Protein AF-A0A7G6RL53-F1 (afdb_monomer_lite)

Foldseek 3Di:
DPPPFDWAWEDEPPNVDIDIDGLVLLVQLQVLVCLQPNDDCCLSVPPPPRHYYPLSSVLSVQLSVDPSVCSNVSSVVSVVVDDPD

Radius of gyration: 12.93 Å; chains: 1; bounding box: 35×40×23 Å

Organism: Rhizobium leguminosarum bv. viciae (NCBI:txid387)

Sequence (85 aa):
MSDTAELHPVQTANRSKPGKISSAVTLKAYEVYRHVYGEQKAIVTGGCRGGFSTGELIAFLYAHTFPKSEWSARADEAFRGAKDL

Secondary structure (DSSP, 8-state):
------EEEEE-SSTTS-EEEEHHHHHHHHHHHHHHH---THHHHSSSSSSEEHHHHHHHHHHHTS-GGGHHHHHHHHHHH----

pLDDT: mean 89.77, std 11.1, range [40.94, 98.5]

Structure (mmCIF, N/CA/C/O backbone):
data_AF-A0A7G6RL53-F1
#
_entry.id   AF-A0A7G6RL53-F1
#
loop_
_atom_site.group_PDB
_atom_site.id
_atom_site.type_symbol
_atom_site.label_atom_id
_atom_site.label_alt_id
_atom_site.label_comp_id
_atom_site.label_asym_id
_atom_site.label_entity_id
_atom_site.label_seq_id
_atom_site.pdbx_PDB_ins_code
_atom_site.Cartn_x
_atom_site.Cartn_y
_atom_site.Cartn_z
_atom_site.occupancy
_atom_site.B_iso_or_equiv
_atom_site.auth_seq_id
_atom_site.auth_comp_id
_atom_site.auth_asym_id
_atom_site.auth_atom_id
_atom_site.pdbx_PDB_model_num
ATOM 1 N N . MET A 1 1 ? -5.627 23.988 -7.946 1.00 40.94 1 MET A N 1
ATOM 2 C CA . MET A 1 1 ? -4.999 24.057 -6.611 1.00 40.94 1 MET A CA 1
ATOM 3 C C . MET A 1 1 ? -3.893 23.023 -6.600 1.00 40.94 1 MET A C 1
ATOM 5 O O . MET A 1 1 ? -4.191 21.857 -6.811 1.00 40.94 1 MET A O 1
ATOM 9 N N . SER A 1 2 ? -2.631 23.449 -6.521 1.00 48.44 2 SER A N 1
ATOM 10 C CA . SER A 1 2 ? -1.495 22.523 -6.477 1.00 48.44 2 SER A CA 1
ATOM 11 C C . SER A 1 2 ? -1.413 21.950 -5.067 1.00 48.44 2 SER A C 1
ATOM 13 O O . SER A 1 2 ? -0.713 22.494 -4.219 1.00 48.44 2 SER A O 1
ATOM 15 N N . ASP A 1 3 ? -2.197 20.904 -4.811 1.00 56.44 3 ASP A N 1
ATOM 16 C CA . ASP A 1 3 ? -2.041 20.067 -3.627 1.00 56.44 3 ASP A CA 1
ATOM 17 C C . ASP A 1 3 ? -0.652 19.439 -3.717 1.00 56.44 3 ASP A C 1
ATOM 19 O O . ASP A 1 3 ? -0.384 18.606 -4.587 1.00 56.44 3 ASP A O 1
ATOM 23 N N . THR A 1 4 ? 0.271 19.882 -2.869 1.00 62.12 4 THR A N 1
ATOM 24 C CA . THR A 1 4 ? 1.561 19.206 -2.728 1.00 62.12 4 THR A CA 1
ATOM 25 C C . THR A 1 4 ? 1.268 17.891 -2.021 1.00 62.12 4 THR A C 1
ATOM 27 O O . THR A 1 4 ? 1.271 17.826 -0.795 1.00 62.12 4 THR A O 1
ATOM 30 N N . ALA A 1 5 ? 0.896 16.871 -2.794 1.00 77.94 5 ALA A N 1
ATOM 31 C CA . ALA A 1 5 ? 0.545 15.570 -2.258 1.00 77.94 5 ALA A CA 1
ATOM 32 C C . ALA A 1 5 ? 1.707 15.060 -1.396 1.00 77.94 5 ALA A C 1
ATOM 34 O O . ALA A 1 5 ? 2.838 14.951 -1.877 1.00 77.94 5 ALA A O 1
ATOM 35 N N . GLU A 1 6 ? 1.429 14.774 -0.123 1.00 90.19 6 GLU A N 1
ATOM 36 C CA . GLU A 1 6 ? 2.388 14.150 0.786 1.00 90.19 6 GLU A CA 1
ATOM 37 C C . GLU A 1 6 ? 2.970 12.896 0.125 1.00 90.19 6 GLU A C 1
ATOM 39 O O . GLU A 1 6 ? 2.257 12.144 -0.543 1.00 90.19 6 GLU A O 1
ATOM 44 N N . LEU A 1 7 ? 4.279 12.690 0.266 1.00 91.44 7 LEU A N 1
ATOM 45 C CA . LEU A 1 7 ? 4.988 11.595 -0.383 1.00 91.44 7 LEU A CA 1
ATOM 46 C C . LEU A 1 7 ? 5.458 10.573 0.650 1.00 91.44 7 LEU A C 1
ATOM 48 O O . LEU A 1 7 ? 6.220 10.907 1.555 1.00 91.44 7 LEU A O 1
ATOM 52 N N . HIS A 1 8 ? 5.070 9.314 0.462 1.00 91.19 8 HIS A N 1
ATOM 53 C CA . HIS A 1 8 ? 5.524 8.183 1.266 1.00 91.19 8 HIS A CA 1
ATOM 54 C C . HIS A 1 8 ? 6.661 7.420 0.569 1.00 91.19 8 HIS A C 1
ATOM 56 O O . HIS A 1 8 ? 6.715 7.387 -0.668 1.00 91.19 8 HIS A O 1
ATOM 62 N N . PRO A 1 9 ? 7.583 6.809 1.338 1.00 89.38 9 PRO A N 1
ATOM 63 C CA . PRO A 1 9 ? 8.654 5.996 0.777 1.00 89.38 9 PRO A CA 1
ATOM 64 C C . PRO A 1 9 ? 8.102 4.699 0.173 1.00 89.38 9 PRO A C 1
ATOM 66 O O . PRO A 1 9 ? 7.138 4.127 0.684 1.00 89.38 9 PRO A O 1
ATOM 69 N N . VAL A 1 10 ? 8.737 4.231 -0.902 1.00 90.88 10 VAL A N 1
ATOM 70 C CA . VAL A 1 10 ? 8.466 2.925 -1.518 1.00 90.88 10 VAL A CA 1
ATOM 71 C C . VAL A 1 10 ? 9.770 2.216 -1.867 1.00 90.88 10 VAL A C 1
ATOM 73 O O . VAL A 1 10 ? 10.758 2.845 -2.266 1.00 90.88 10 VAL A O 1
ATOM 76 N N . GLN A 1 11 ? 9.774 0.891 -1.754 1.00 91.00 11 GLN A N 1
ATOM 77 C CA . GLN A 1 11 ? 10.911 0.069 -2.140 1.00 91.00 11 GLN A CA 1
ATOM 78 C C . GLN A 1 11 ? 10.857 -0.206 -3.648 1.00 91.00 11 GLN A C 1
ATOM 80 O O . GLN A 1 11 ? 9.865 -0.716 -4.179 1.00 91.00 11 GLN A O 1
ATOM 85 N N . THR A 1 12 ? 11.944 0.117 -4.342 1.00 88.31 12 THR A N 1
ATOM 86 C CA . THR A 1 12 ? 12.139 -0.232 -5.754 1.00 88.31 12 THR A CA 1
ATOM 87 C C . THR A 1 12 ? 13.071 -1.441 -5.856 1.00 88.31 12 THR A C 1
ATOM 89 O O . THR A 1 12 ? 13.771 -1.772 -4.894 1.00 88.31 12 THR A O 1
ATOM 92 N N . ALA A 1 13 ? 13.123 -2.084 -7.026 1.00 85.81 13 ALA A N 1
ATOM 93 C CA . ALA A 1 13 ? 14.056 -3.185 -7.282 1.00 85.81 13 ALA A CA 1
ATOM 94 C C . ALA A 1 13 ? 15.526 -2.785 -7.025 1.00 85.81 13 ALA A C 1
ATOM 96 O O . ALA A 1 13 ? 16.342 -3.596 -6.586 1.00 85.81 13 ALA A O 1
ATOM 97 N N . ASN A 1 14 ? 15.866 -1.507 -7.230 1.00 86.88 14 ASN A N 1
ATOM 98 C CA . ASN A 1 14 ? 17.171 -0.968 -6.875 1.00 86.88 14 ASN A CA 1
ATOM 99 C C . ASN A 1 14 ? 17.159 -0.422 -5.439 1.00 86.88 14 ASN A C 1
ATOM 101 O O . ASN A 1 14 ? 16.798 0.729 -5.196 1.00 86.88 14 ASN A O 1
ATOM 105 N N . ARG A 1 15 ? 17.642 -1.228 -4.487 1.00 79.94 15 ARG A N 1
ATOM 106 C CA . ARG A 1 15 ? 17.698 -0.870 -3.055 1.00 79.94 15 ARG A CA 1
ATOM 107 C C . ARG A 1 15 ? 18.476 0.417 -2.756 1.00 79.94 15 ARG A C 1
ATOM 109 O O . ARG A 1 15 ? 18.194 1.070 -1.758 1.00 79.94 15 ARG A O 1
ATOM 116 N N . SER A 1 16 ? 19.420 0.803 -3.614 1.00 85.56 16 SER A N 1
ATOM 117 C CA . SER A 1 16 ? 20.189 2.047 -3.470 1.00 85.56 16 SER A CA 1
ATOM 118 C C . SER A 1 16 ? 19.426 3.288 -3.950 1.00 85.56 16 SER A C 1
ATOM 120 O O . SER A 1 16 ? 19.909 4.405 -3.778 1.00 85.56 16 SER A O 1
ATOM 122 N N . LYS A 1 17 ? 18.252 3.115 -4.570 1.00 85.56 17 LYS A N 1
ATOM 123 C CA . LYS A 1 17 ? 17.405 4.186 -5.111 1.00 85.56 17 LYS A CA 1
ATOM 124 C C . LYS A 1 17 ? 15.961 4.026 -4.608 1.00 85.56 17 LYS A C 1
ATOM 126 O O . LYS A 1 17 ? 15.087 3.611 -5.377 1.00 85.56 17 LYS A O 1
ATOM 131 N N . PRO A 1 18 ? 15.693 4.328 -3.323 1.00 84.31 18 PRO A N 1
ATOM 132 C CA . PRO A 1 18 ? 14.335 4.294 -2.792 1.00 84.31 18 PRO A CA 1
ATOM 133 C C . PRO A 1 18 ? 13.446 5.291 -3.541 1.00 84.31 18 PRO A C 1
ATOM 135 O O . PRO A 1 18 ? 13.863 6.407 -3.859 1.00 84.31 18 PRO A O 1
ATOM 138 N N . GLY A 1 19 ? 12.221 4.868 -3.836 1.00 89.06 19 GLY A N 1
ATOM 139 C CA . GLY A 1 19 ? 11.235 5.687 -4.523 1.00 89.06 19 GLY A CA 1
ATOM 140 C C . GLY A 1 19 ? 10.375 6.470 -3.539 1.00 89.06 19 GLY A C 1
ATOM 141 O O . GLY A 1 19 ? 10.394 6.239 -2.327 1.00 89.06 19 GLY A O 1
ATOM 142 N N . LYS A 1 20 ? 9.576 7.384 -4.084 1.00 90.88 20 LYS A N 1
ATOM 143 C CA . LYS A 1 20 ? 8.507 8.061 -3.354 1.00 90.88 20 LYS A CA 1
ATOM 144 C C . LYS A 1 20 ? 7.258 8.114 -4.221 1.00 90.88 20 LYS A C 1
ATOM 146 O O . LYS A 1 20 ? 7.362 8.321 -5.428 1.00 90.88 20 LYS A O 1
ATOM 151 N N . ILE A 1 21 ? 6.093 7.950 -3.608 1.00 92.31 21 ILE A N 1
ATOM 152 C CA . ILE A 1 21 ? 4.793 8.086 -4.273 1.00 92.31 21 ILE A CA 1
ATOM 153 C C . ILE A 1 21 ? 3.823 8.833 -3.359 1.00 92.31 21 ILE A C 1
ATOM 155 O O . ILE A 1 21 ? 4.058 8.926 -2.156 1.00 92.31 21 ILE A O 1
ATOM 159 N N . SER A 1 22 ? 2.738 9.368 -3.918 1.00 94.06 22 SER A N 1
ATOM 160 C CA . SER A 1 22 ? 1.681 10.014 -3.136 1.00 94.06 22 SER A CA 1
ATOM 161 C C . SER A 1 22 ? 1.186 9.113 -1.998 1.00 94.06 22 SER A C 1
ATOM 163 O O . SER A 1 22 ? 0.889 7.932 -2.207 1.00 94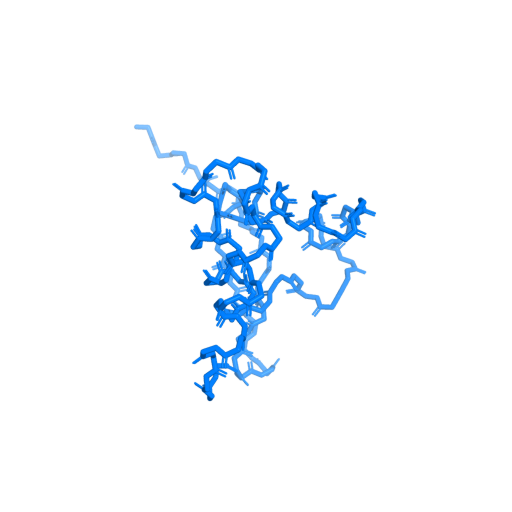.06 22 SER A O 1
ATOM 165 N N . SER A 1 23 ? 1.049 9.687 -0.805 1.00 93.38 23 SER A N 1
ATOM 166 C CA . SER A 1 23 ? 0.518 9.027 0.385 1.00 93.38 23 SER A CA 1
ATOM 167 C C . SER A 1 23 ? -0.853 8.416 0.110 1.00 93.38 23 SER A C 1
ATOM 169 O O . SER A 1 23 ? -1.089 7.276 0.503 1.00 93.38 23 SER A O 1
ATOM 171 N N . ALA A 1 24 ? -1.698 9.081 -0.686 1.00 94.75 24 ALA A N 1
ATOM 172 C CA . ALA A 1 24 ? -3.001 8.578 -1.117 1.00 94.75 24 ALA A CA 1
ATOM 173 C C . ALA A 1 24 ? -2.926 7.193 -1.786 1.00 94.75 24 ALA A C 1
ATOM 175 O O . ALA A 1 24 ? -3.813 6.364 -1.590 1.00 94.75 24 ALA A O 1
ATOM 176 N N . VAL A 1 25 ? -1.858 6.909 -2.541 1.00 95.12 25 VAL A N 1
ATOM 177 C CA . VAL A 1 25 ? -1.644 5.592 -3.160 1.00 95.12 25 VAL A CA 1
ATOM 178 C C . VAL A 1 25 ? -1.301 4.554 -2.095 1.00 95.12 25 VAL A C 1
ATOM 180 O O . VAL A 1 25 ? -1.925 3.497 -2.024 1.00 95.12 25 VAL A O 1
ATOM 183 N N . THR A 1 26 ? -0.340 4.864 -1.225 1.00 95.19 26 THR A N 1
ATOM 184 C CA . THR A 1 26 ? 0.083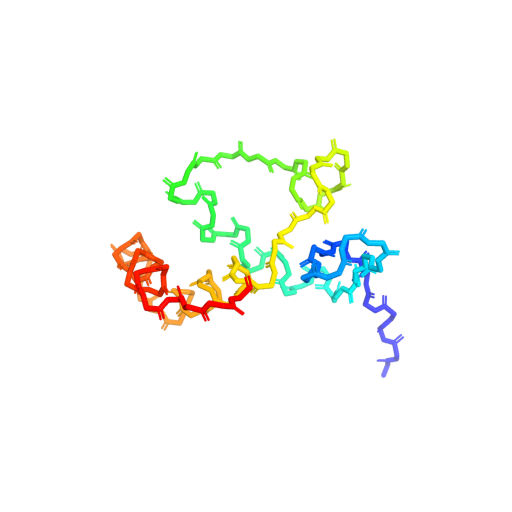 3.926 -0.175 1.00 95.19 26 THR A CA 1
ATOM 185 C C . THR A 1 26 ? -0.995 3.683 0.882 1.00 95.19 26 THR A C 1
ATOM 187 O O . THR A 1 26 ? -1.062 2.589 1.428 1.00 95.19 26 THR A O 1
ATOM 190 N N . LEU A 1 27 ? -1.866 4.661 1.152 1.00 96.19 27 LEU A N 1
ATOM 191 C CA . LEU A 1 27 ? -2.970 4.520 2.097 1.00 96.19 27 LEU A CA 1
ATOM 192 C C . LEU A 1 27 ? -4.038 3.558 1.563 1.00 96.19 27 LEU A C 1
ATOM 194 O O . LEU A 1 27 ? -4.508 2.719 2.325 1.00 96.19 27 LEU A O 1
ATOM 198 N N . LYS A 1 28 ? -4.335 3.578 0.255 1.00 97.38 28 LYS A N 1
ATOM 199 C CA . LYS A 1 28 ? -5.194 2.559 -0.379 1.00 97.38 28 LYS A CA 1
ATOM 200 C C . LYS A 1 28 ? -4.591 1.159 -0.280 1.00 97.38 28 LYS A C 1
ATOM 202 O O . LYS A 1 28 ? -5.274 0.217 0.108 1.00 97.38 28 LYS A O 1
ATOM 207 N N . ALA A 1 29 ? -3.296 1.023 -0.570 1.00 97.56 29 ALA A N 1
ATOM 208 C CA . ALA A 1 29 ? -2.601 -0.250 -0.388 1.00 97.56 29 ALA A CA 1
ATOM 209 C C . ALA A 1 29 ? -2.624 -0.704 1.086 1.00 97.56 29 ALA A C 1
ATOM 211 O O . ALA A 1 29 ? -2.823 -1.883 1.378 1.00 97.56 29 ALA A O 1
ATOM 212 N N . TYR A 1 30 ? -2.498 0.236 2.027 1.00 96.94 30 TYR A N 1
ATOM 213 C CA . TYR A 1 30 ? -2.550 -0.035 3.460 1.00 96.94 30 TYR A CA 1
ATOM 214 C C . TYR A 1 30 ? -3.923 -0.500 3.947 1.00 96.94 30 TYR A C 1
ATOM 216 O O . TYR A 1 30 ? -3.983 -1.329 4.850 1.00 96.94 30 TYR A O 1
ATOM 224 N N . GLU A 1 31 ? -5.023 -0.028 3.355 1.00 98.00 31 GLU A N 1
ATOM 225 C CA . GLU A 1 31 ? -6.371 -0.533 3.652 1.00 98.00 31 GLU A CA 1
ATOM 226 C C . GLU A 1 31 ? -6.512 -2.026 3.350 1.00 98.00 31 GLU A C 1
ATOM 228 O O . GLU A 1 31 ? -7.098 -2.765 4.147 1.00 98.00 31 GLU A O 1
ATOM 233 N N . VAL A 1 32 ? -5.944 -2.475 2.231 1.00 98.25 32 VAL A N 1
ATOM 234 C CA . VAL A 1 32 ? -5.907 -3.896 1.878 1.00 98.25 32 VAL A CA 1
ATOM 235 C C . VAL A 1 32 ? -4.963 -4.641 2.809 1.00 98.25 32 VAL A C 1
ATOM 237 O O . VAL A 1 32 ? -5.369 -5.616 3.437 1.00 98.25 32 VAL A O 1
ATOM 240 N N . TYR A 1 33 ? -3.738 -4.139 2.979 1.00 97.56 33 TYR A N 1
ATOM 241 C CA . TYR A 1 33 ? -2.741 -4.736 3.865 1.00 97.56 33 TYR A CA 1
ATOM 242 C C . TYR A 1 33 ? -3.296 -4.986 5.270 1.00 97.56 33 TYR A C 1
ATOM 244 O O . TYR A 1 33 ? -3.219 -6.102 5.773 1.00 97.56 33 TYR A O 1
ATOM 252 N N . ARG A 1 34 ? -3.916 -3.975 5.895 1.00 97.31 34 ARG A N 1
ATOM 253 C CA . ARG A 1 34 ? -4.443 -4.096 7.262 1.00 97.31 34 ARG A CA 1
ATOM 254 C C . ARG A 1 34 ? -5.607 -5.071 7.375 1.00 97.31 34 ARG A C 1
ATOM 256 O O . ARG A 1 34 ? -5.851 -5.593 8.457 1.00 97.31 34 ARG A O 1
ATOM 263 N N . HIS A 1 35 ? -6.349 -5.275 6.289 1.00 97.44 35 HIS A N 1
ATOM 264 C CA . HIS A 1 35 ? -7.428 -6.251 6.249 1.00 97.44 35 HIS A CA 1
ATOM 265 C C . HIS A 1 35 ? -6.882 -7.681 6.175 1.00 97.44 35 HIS A C 1
ATOM 267 O O . HIS A 1 35 ? -7.432 -8.558 6.830 1.00 97.44 35 HIS A O 1
ATOM 273 N N . VAL A 1 36 ? -5.800 -7.894 5.418 1.00 96.50 36 VAL A N 1
ATOM 274 C CA . VAL A 1 36 ? -5.196 -9.218 5.204 1.00 96.50 36 VAL A CA 1
ATOM 275 C C . VAL A 1 36 ? -4.260 -9.617 6.351 1.00 96.50 36 VAL A C 1
ATOM 277 O O . VAL A 1 36 ? -4.327 -10.743 6.833 1.00 96.50 36 VAL A O 1
ATOM 280 N N . TYR A 1 37 ? -3.406 -8.702 6.816 1.00 95.25 37 TYR A N 1
ATOM 281 C CA . TYR A 1 37 ? -2.307 -9.003 7.745 1.00 95.25 37 TYR A CA 1
ATOM 282 C C . TYR A 1 37 ? -2.430 -8.322 9.116 1.00 95.25 37 TYR A C 1
ATOM 284 O O . TYR A 1 37 ? -1.616 -8.575 10.003 1.00 95.25 37 TYR A O 1
ATOM 292 N N . GLY A 1 38 ? -3.437 -7.468 9.316 1.00 94.69 38 GLY A N 1
ATOM 293 C CA . GLY A 1 38 ? -3.589 -6.671 10.534 1.00 94.69 38 GLY A CA 1
ATOM 294 C C . GLY A 1 38 ? -2.821 -5.344 10.506 1.00 94.69 38 GLY A C 1
ATOM 295 O O . GLY A 1 38 ? -2.160 -4.979 9.534 1.00 94.69 38 GLY A O 1
ATOM 296 N N . GLU A 1 39 ? -2.957 -4.554 11.570 1.00 93.50 39 GLU A N 1
ATOM 297 C CA . GLU A 1 39 ? -2.440 -3.183 11.587 1.00 93.50 39 GLU A CA 1
ATOM 298 C C . GLU A 1 39 ? -0.914 -3.108 11.728 1.00 93.50 39 GLU A C 1
ATOM 300 O O . GLU A 1 39 ? -0.329 -3.661 12.656 1.00 93.50 39 GLU A O 1
ATOM 305 N N . GLN A 1 40 ? -0.274 -2.318 10.859 1.00 90.75 40 GLN A N 1
ATOM 306 C CA . GLN A 1 40 ? 1.150 -1.992 10.954 1.00 90.75 40 GLN A CA 1
ATOM 307 C C . GLN A 1 40 ? 1.434 -0.590 10.398 1.00 90.75 40 GLN A C 1
ATOM 309 O O . GLN A 1 40 ? 1.911 -0.419 9.277 1.00 90.75 40 GLN A O 1
ATOM 314 N N . LYS A 1 41 ? 1.160 0.445 11.199 1.00 88.12 41 LYS A N 1
ATOM 315 C CA . LYS A 1 41 ? 1.216 1.857 10.759 1.00 88.12 41 LYS A CA 1
ATOM 316 C C . LYS A 1 41 ? 2.584 2.287 10.208 1.00 88.12 41 LYS A C 1
ATOM 318 O O . LYS A 1 41 ? 2.634 3.069 9.262 1.00 88.12 41 LYS A O 1
ATOM 323 N N . ALA A 1 42 ? 3.672 1.711 10.727 1.00 88.19 42 ALA A N 1
ATOM 324 C CA . ALA A 1 42 ? 5.044 2.008 10.305 1.00 88.19 42 ALA A CA 1
ATOM 325 C C . ALA A 1 42 ? 5.311 1.762 8.803 1.00 88.19 42 ALA A C 1
ATOM 327 O O . ALA A 1 42 ? 6.279 2.292 8.256 1.00 88.19 42 ALA A O 1
ATOM 328 N N . ILE A 1 43 ? 4.470 0.975 8.116 1.00 86.88 43 ILE A N 1
ATOM 329 C CA . ILE A 1 43 ? 4.605 0.746 6.671 1.00 86.88 43 ILE A CA 1
ATOM 330 C C . ILE A 1 43 ? 4.270 1.995 5.840 1.00 86.88 43 ILE A C 1
ATOM 332 O O . ILE A 1 43 ? 4.829 2.163 4.762 1.00 86.88 43 ILE A O 1
ATOM 336 N N . VAL A 1 44 ? 3.415 2.892 6.346 1.00 85.25 44 VAL A N 1
ATOM 337 C CA . VAL A 1 44 ? 3.035 4.144 5.666 1.00 85.25 44 VAL A CA 1
ATOM 338 C C . VAL A 1 44 ? 3.580 5.388 6.361 1.00 85.25 44 VAL A C 1
ATOM 340 O O . VAL A 1 44 ? 3.923 6.344 5.683 1.00 85.25 44 VAL A O 1
ATOM 343 N N . THR A 1 45 ? 3.746 5.376 7.686 1.00 82.06 45 THR A N 1
ATOM 344 C CA . THR A 1 45 ? 4.297 6.528 8.428 1.00 82.06 45 THR A CA 1
ATOM 345 C C . THR A 1 45 ? 5.826 6.612 8.379 1.00 82.06 45 THR A C 1
ATOM 347 O O . THR A 1 45 ? 6.409 7.556 8.904 1.00 82.06 45 THR A O 1
ATOM 350 N N . GLY A 1 46 ? 6.494 5.612 7.797 1.00 72.75 46 GLY A N 1
ATOM 351 C CA . GLY A 1 46 ? 7.947 5.457 7.867 1.00 72.75 46 GLY A CA 1
ATOM 352 C C . GLY A 1 46 ? 8.415 4.746 9.145 1.00 72.75 46 GLY A C 1
ATOM 353 O O . GLY A 1 46 ? 7.620 4.377 10.008 1.00 72.75 46 GLY A O 1
ATOM 354 N N . GLY A 1 47 ? 9.727 4.495 9.242 1.00 71.50 47 GLY A N 1
ATOM 355 C CA . GLY A 1 47 ? 10.335 3.743 10.355 1.00 71.50 47 GLY A CA 1
ATOM 356 C C . GLY A 1 47 ? 10.273 2.214 10.218 1.00 71.50 47 GLY A C 1
ATOM 357 O O . GLY A 1 47 ? 10.745 1.500 11.096 1.00 71.50 47 GLY A O 1
ATOM 358 N N . CYS A 1 48 ? 9.716 1.701 9.117 1.00 74.00 48 CYS A N 1
ATOM 359 C CA . CYS A 1 48 ? 9.774 0.288 8.730 1.00 74.00 48 CYS A CA 1
ATOM 360 C C . CYS A 1 48 ? 10.857 0.056 7.649 1.00 74.00 48 CYS A C 1
ATOM 362 O O . CYS A 1 48 ? 11.766 0.865 7.477 1.00 74.00 48 CYS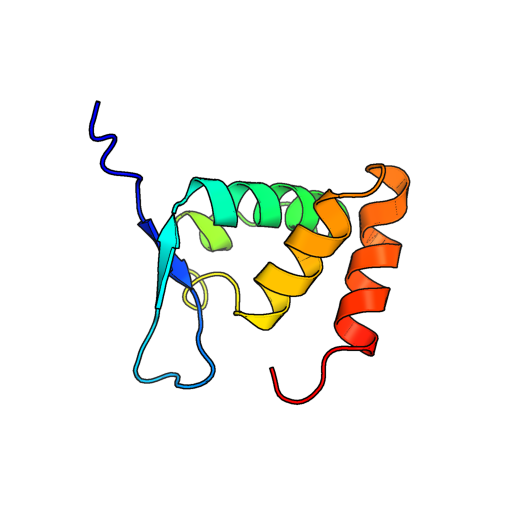 A O 1
ATOM 364 N N . ARG A 1 49 ? 10.732 -1.017 6.857 1.00 77.81 49 ARG A N 1
ATOM 365 C CA . ARG A 1 49 ? 11.613 -1.427 5.743 1.00 77.81 49 ARG A CA 1
ATOM 366 C C . ARG A 1 49 ? 11.724 -0.437 4.564 1.00 77.81 49 ARG A C 1
ATOM 368 O O . ARG A 1 49 ? 12.259 -0.800 3.526 1.00 77.81 49 ARG A O 1
ATOM 375 N N . GLY A 1 50 ? 11.235 0.797 4.683 1.00 82.00 50 GLY A N 1
ATOM 376 C CA . GLY A 1 50 ? 11.196 1.770 3.580 1.00 82.00 50 GLY A CA 1
ATOM 377 C C . GLY A 1 50 ? 9.894 1.762 2.770 1.00 82.00 50 GLY A C 1
ATOM 378 O O . GLY A 1 50 ? 9.903 2.165 1.612 1.00 82.00 50 GLY A O 1
ATOM 379 N N . GLY A 1 51 ? 8.791 1.319 3.380 1.00 90.62 51 GLY A N 1
ATOM 380 C CA . GLY A 1 51 ? 7.455 1.316 2.780 1.00 90.62 51 GLY A CA 1
ATOM 381 C C . GLY A 1 51 ? 7.093 0.017 2.067 1.00 90.62 51 GLY A C 1
ATOM 382 O O . GLY A 1 51 ? 7.717 -1.019 2.300 1.00 90.62 51 GLY A O 1
ATOM 383 N N . PHE A 1 52 ? 6.063 0.083 1.224 1.00 94.00 52 PHE A N 1
ATOM 384 C CA . PHE A 1 52 ? 5.674 -1.016 0.339 1.00 94.00 52 PHE A CA 1
ATOM 385 C C . PHE A 1 52 ? 6.685 -1.194 -0.792 1.00 94.00 52 PHE A C 1
ATOM 387 O O . PHE A 1 52 ? 7.219 -0.209 -1.311 1.00 94.00 52 PHE A O 1
ATOM 394 N N . SER A 1 53 ? 6.903 -2.434 -1.217 1.00 93.00 53 SER A N 1
ATOM 395 C CA . SER A 1 53 ? 7.569 -2.705 -2.488 1.00 93.00 53 SER A CA 1
ATOM 396 C C . SER A 1 53 ? 6.678 -2.360 -3.681 1.00 93.00 53 SER A C 1
ATOM 398 O O . SER A 1 53 ? 5.460 -2.216 -3.562 1.00 93.00 53 SER A O 1
ATOM 400 N N . THR A 1 54 ? 7.289 -2.244 -4.861 1.00 91.75 54 THR A N 1
ATOM 401 C CA . THR A 1 54 ? 6.542 -2.025 -6.110 1.00 91.75 54 THR A CA 1
ATOM 402 C C . THR A 1 54 ? 5.558 -3.176 -6.357 1.00 91.75 54 THR A C 1
ATOM 404 O O . THR A 1 54 ? 4.394 -2.927 -6.664 1.00 91.75 54 THR A O 1
ATOM 407 N N . GLY A 1 55 ? 5.984 -4.424 -6.130 1.00 94.12 55 GLY A N 1
ATOM 408 C CA . GLY A 1 55 ? 5.116 -5.600 -6.233 1.00 94.12 55 GLY A CA 1
ATOM 409 C C . GLY A 1 55 ? 3.959 -5.597 -5.231 1.00 94.12 55 GLY A C 1
ATOM 410 O O . GLY A 1 55 ? 2.832 -5.918 -5.595 1.00 94.12 55 GLY A O 1
ATOM 411 N N . GLU A 1 56 ? 4.199 -5.164 -3.992 1.00 95.31 56 GLU A N 1
ATOM 412 C CA . GLU A 1 56 ? 3.143 -5.035 -2.982 1.00 95.31 56 GLU A CA 1
ATOM 413 C C . GLU A 1 56 ? 2.125 -3.957 -3.343 1.00 95.31 56 GLU A C 1
ATOM 415 O O . GLU A 1 56 ? 0.925 -4.181 -3.209 1.00 95.31 56 GLU A O 1
ATOM 420 N N . LEU A 1 57 ? 2.579 -2.805 -3.846 1.00 95.81 57 LEU A N 1
ATOM 421 C CA . LEU A 1 57 ? 1.666 -1.775 -4.334 1.00 95.81 57 LEU A CA 1
ATOM 422 C C . LEU A 1 57 ? 0.801 -2.299 -5.478 1.00 95.81 57 LEU A C 1
ATOM 424 O O . LEU A 1 57 ? -0.407 -2.094 -5.450 1.00 95.81 57 LEU A O 1
ATOM 428 N N . ILE A 1 58 ? 1.388 -3.003 -6.449 1.00 95.62 58 ILE A N 1
ATOM 429 C CA . ILE A 1 58 ? 0.631 -3.605 -7.554 1.00 95.62 58 ILE A CA 1
ATOM 430 C C . ILE A 1 58 ? -0.418 -4.582 -7.008 1.00 95.62 58 ILE A C 1
ATOM 432 O O . ILE A 1 58 ? -1.595 -4.448 -7.337 1.00 95.62 58 ILE A O 1
ATOM 436 N N . ALA A 1 59 ? -0.022 -5.516 -6.140 1.00 97.62 59 ALA A N 1
ATOM 437 C CA . ALA A 1 59 ? -0.915 -6.540 -5.603 1.00 97.62 59 ALA A 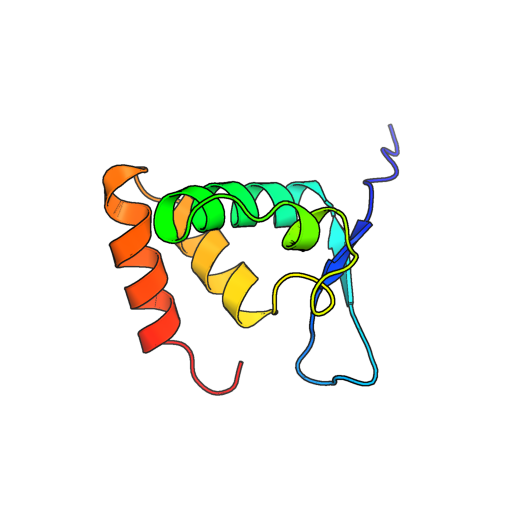CA 1
ATOM 438 C C . ALA A 1 59 ? -2.065 -5.953 -4.773 1.00 97.62 59 ALA A C 1
ATOM 440 O O . ALA A 1 59 ? -3.227 -6.316 -4.967 1.00 97.62 59 ALA A O 1
ATOM 441 N N . PHE A 1 60 ? -1.771 -5.013 -3.873 1.00 98.25 60 PHE A N 1
ATOM 442 C CA . PHE A 1 60 ? -2.791 -4.426 -3.009 1.00 98.25 60 PHE A CA 1
ATOM 443 C C . PHE A 1 60 ? -3.702 -3.453 -3.752 1.00 98.25 60 PHE A C 1
ATOM 445 O O . PHE A 1 60 ? -4.903 -3.447 -3.501 1.00 98.25 60 PHE A O 1
ATOM 452 N N . LEU A 1 61 ? -3.185 -2.668 -4.699 1.00 98.19 61 LEU A N 1
ATOM 453 C CA . LEU A 1 61 ? -4.033 -1.799 -5.519 1.00 98.19 61 LEU A CA 1
ATOM 454 C C . LEU A 1 61 ? -4.903 -2.607 -6.484 1.00 98.19 61 LEU A C 1
ATOM 456 O O . LEU A 1 61 ? -6.057 -2.242 -6.685 1.00 98.19 61 LEU A O 1
ATOM 460 N N . TYR A 1 62 ? -4.393 -3.718 -7.024 1.00 97.88 62 TYR A N 1
ATOM 461 C CA . TYR A 1 62 ? -5.200 -4.681 -7.772 1.00 97.88 62 TYR A CA 1
ATOM 462 C C . TYR A 1 62 ? -6.349 -5.214 -6.910 1.00 97.88 62 TYR A C 1
ATOM 464 O O . TYR A 1 62 ? -7.514 -5.081 -7.287 1.00 97.88 62 TYR A O 1
ATOM 472 N N . ALA A 1 63 ? -6.042 -5.732 -5.717 1.00 98.50 63 ALA A N 1
ATOM 473 C CA . ALA A 1 63 ? -7.042 -6.266 -4.798 1.00 98.50 63 ALA A CA 1
ATOM 474 C C . ALA A 1 63 ? -8.091 -5.220 -4.375 1.00 98.50 63 ALA A C 1
ATOM 476 O O . ALA A 1 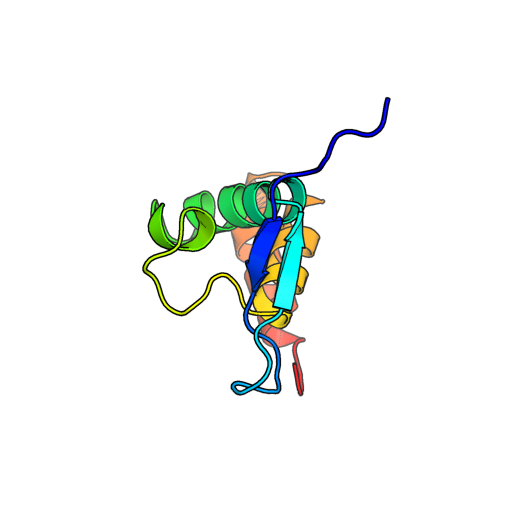63 ? -9.270 -5.555 -4.279 1.00 98.50 63 ALA A O 1
ATOM 477 N N . HIS A 1 64 ? -7.694 -3.953 -4.194 1.00 98.44 64 HIS A N 1
ATOM 478 C CA . HIS A 1 64 ? -8.590 -2.848 -3.813 1.00 98.44 64 HIS A CA 1
ATOM 479 C C . HIS A 1 64 ? -9.734 -2.610 -4.811 1.00 98.44 64 HIS A C 1
ATOM 481 O O . HIS A 1 64 ? -10.772 -2.082 -4.425 1.00 98.44 64 HIS A O 1
ATOM 487 N N . THR A 1 65 ? -9.588 -3.035 -6.073 1.00 98.12 65 THR A N 1
ATOM 488 C CA . THR A 1 65 ? -10.643 -2.896 -7.098 1.00 98.12 65 THR A CA 1
ATOM 489 C C . THR A 1 65 ? -11.810 -3.881 -6.937 1.00 98.12 65 THR A C 1
ATOM 491 O O . THR A 1 65 ? -12.841 -3.717 -7.588 1.00 98.12 65 THR A O 1
ATOM 494 N N . PHE A 1 66 ? -11.675 -4.875 -6.054 1.00 98.44 66 PHE A N 1
ATOM 495 C CA . PHE A 1 66 ? -12.676 -5.911 -5.786 1.00 98.44 66 PHE A CA 1
ATOM 496 C C . PHE A 1 66 ? -13.436 -5.657 -4.472 1.00 98.44 66 PHE A C 1
ATOM 498 O O . PHE A 1 66 ? -12.994 -4.852 -3.643 1.00 98.44 66 PHE A O 1
ATOM 505 N N . PRO A 1 67 ? -14.567 -6.352 -4.224 1.00 98.44 67 PRO A N 1
ATOM 506 C CA . PRO A 1 67 ? -15.238 -6.318 -2.929 1.00 98.44 67 PRO A CA 1
ATOM 507 C C . PRO A 1 67 ? -14.289 -6.686 -1.786 1.00 98.44 67 PRO A C 1
ATOM 509 O O . PRO A 1 67 ? -13.463 -7.588 -1.916 1.00 98.44 67 PRO A O 1
ATOM 512 N N . LYS A 1 68 ? -14.447 -6.030 -0.630 1.00 98.19 68 LYS A N 1
ATOM 513 C CA . LYS A 1 68 ? -13.553 -6.208 0.527 1.00 98.19 68 LYS A CA 1
ATOM 514 C C . LYS A 1 68 ? -13.398 -7.667 0.970 1.00 98.19 68 LYS A C 1
ATOM 516 O O . LYS A 1 68 ? -12.314 -8.061 1.378 1.00 98.19 68 LYS A O 1
ATOM 521 N N . SER A 1 69 ? -14.450 -8.476 0.839 1.00 98.25 69 SER A N 1
ATOM 522 C CA . SER A 1 69 ? -14.431 -9.915 1.137 1.00 98.25 69 SER A CA 1
ATOM 523 C C . SER A 1 69 ? -13.491 -10.732 0.242 1.00 98.25 69 SER A C 1
ATOM 525 O O . SER A 1 69 ? -13.107 -11.832 0.622 1.00 98.25 69 SER A O 1
ATOM 527 N N . GLU A 1 70 ? -13.123 -10.223 -0.936 1.00 98.50 70 GLU A N 1
ATOM 528 C CA . GLU A 1 70 ? -12.232 -10.894 -1.891 1.00 98.50 70 GLU A CA 1
ATOM 529 C C . GLU A 1 70 ? -10.772 -10.442 -1.778 1.00 98.50 70 GLU A C 1
ATOM 531 O O . GLU A 1 70 ? -9.892 -11.070 -2.365 1.00 98.50 70 GLU A O 1
ATOM 536 N N . TRP A 1 71 ? -10.484 -9.374 -1.031 1.00 98.50 71 TRP A N 1
ATOM 537 C CA . TRP A 1 71 ? -9.167 -8.730 -1.019 1.00 98.50 71 TRP A CA 1
ATOM 538 C C . TRP A 1 71 ? -8.011 -9.686 -0.718 1.00 98.50 71 TRP A C 1
ATOM 540 O O . TRP A 1 71 ? -6.989 -9.617 -1.396 1.00 98.50 71 TRP A O 1
ATOM 550 N N . SER A 1 72 ? -8.177 -10.608 0.235 1.00 98.25 72 SER A N 1
ATOM 551 C CA . SER A 1 72 ? -7.151 -11.618 0.533 1.00 98.25 72 SER A CA 1
ATOM 552 C C . SER A 1 72 ? -6.873 -12.509 -0.679 1.00 98.25 72 SER A C 1
ATOM 554 O O . SER A 1 72 ? -5.729 -12.645 -1.100 1.00 98.25 72 SER A O 1
ATOM 556 N N . ALA A 1 73 ? -7.925 -13.061 -1.291 1.00 98.25 73 ALA A N 1
ATOM 557 C CA . ALA A 1 73 ? -7.790 -13.969 -2.426 1.00 98.25 73 ALA A CA 1
ATOM 558 C C . ALA A 1 73 ? -7.169 -13.279 -3.653 1.00 98.25 73 ALA A C 1
ATOM 560 O O . ALA A 1 73 ? -6.361 -13.888 -4.354 1.00 98.25 73 ALA A O 1
ATOM 561 N N . ARG A 1 74 ? -7.514 -12.007 -3.892 1.00 98.31 74 ARG A N 1
ATOM 562 C CA . ARG A 1 74 ? -6.996 -11.201 -5.011 1.00 98.31 74 ARG A CA 1
ATOM 563 C C . ARG A 1 74 ? -5.557 -10.751 -4.799 1.00 98.31 74 ARG A C 1
ATOM 565 O O . ARG A 1 74 ? -4.783 -10.742 -5.752 1.00 98.31 74 ARG A O 1
ATOM 572 N N . ALA A 1 75 ? -5.179 -10.421 -3.565 1.00 98.00 75 ALA A N 1
ATOM 573 C CA . ALA A 1 75 ? -3.785 -10.152 -3.233 1.00 98.00 75 ALA A CA 1
ATOM 574 C C . ALA A 1 75 ? -2.933 -11.410 -3.467 1.00 98.00 75 ALA A C 1
ATOM 576 O O . ALA A 1 75 ? -1.919 -11.338 -4.159 1.00 98.00 75 ALA A O 1
ATOM 577 N N . ASP A 1 76 ? -3.388 -12.574 -2.992 1.00 97.62 76 ASP A N 1
ATOM 578 C CA . ASP A 1 76 ? -2.690 -13.844 -3.208 1.00 97.62 76 ASP A CA 1
ATOM 579 C C . ASP A 1 76 ? -2.599 -14.215 -4.697 1.00 97.62 76 ASP A C 1
ATOM 581 O O . ASP A 1 76 ? -1.582 -14.734 -5.154 1.00 97.62 76 ASP A O 1
ATOM 585 N N . GLU A 1 77 ? -3.655 -13.956 -5.473 1.00 96.88 77 GLU A N 1
ATOM 586 C CA . GLU A 1 77 ? -3.666 -14.118 -6.930 1.00 96.88 77 GLU A CA 1
ATOM 587 C C . GLU A 1 77 ? -2.574 -13.271 -7.595 1.00 96.88 77 GLU A C 1
ATOM 589 O O . GLU A 1 77 ? -1.759 -13.810 -8.348 1.00 96.88 77 GLU A O 1
ATOM 594 N N . ALA A 1 78 ? -2.508 -11.979 -7.263 1.00 96.56 78 ALA A N 1
ATOM 595 C CA . ALA A 1 78 ? -1.493 -11.077 -7.791 1.00 96.56 78 ALA A CA 1
ATOM 596 C C . ALA A 1 78 ? -0.076 -11.500 -7.383 1.00 96.56 78 ALA A C 1
ATOM 598 O O . ALA A 1 78 ? 0.817 -11.529 -8.229 1.00 96.56 78 ALA A O 1
ATOM 599 N N . PHE A 1 79 ? 0.136 -11.895 -6.123 1.00 95.62 79 PHE A N 1
ATOM 600 C CA . PHE A 1 79 ? 1.445 -12.360 -5.659 1.00 95.62 79 PHE A CA 1
ATOM 601 C C . PHE A 1 79 ? 1.889 -13.660 -6.336 1.00 95.62 79 PHE A C 1
ATOM 603 O O . PHE A 1 79 ? 3.063 -13.795 -6.666 1.00 95.62 79 PHE A O 1
ATOM 610 N N . ARG A 1 80 ? 0.977 -14.605 -6.603 1.00 93.88 80 ARG A N 1
ATOM 611 C CA . ARG A 1 80 ? 1.310 -15.832 -7.353 1.00 93.88 80 ARG A CA 1
ATOM 612 C C . ARG A 1 80 ? 1.678 -15.551 -8.812 1.00 93.88 80 ARG A C 1
ATOM 614 O O . ARG A 1 80 ? 2.476 -16.287 -9.388 1.00 93.88 80 ARG A O 1
ATOM 621 N N . GLY A 1 81 ? 1.077 -14.523 -9.413 1.00 86.56 81 GLY A N 1
ATOM 622 C CA . GLY A 1 81 ? 1.360 -14.093 -10.785 1.00 86.56 81 GLY A CA 1
ATOM 623 C C . GLY A 1 81 ? 2.593 -13.193 -10.922 1.00 86.56 81 GLY A C 1
ATOM 624 O O . GLY A 1 81 ? 3.115 -13.048 -12.027 1.00 86.56 81 GLY A O 1
ATOM 625 N N . ALA A 1 82 ? 3.068 -12.606 -9.822 1.00 86.62 82 ALA A N 1
ATOM 626 C CA . ALA A 1 82 ? 4.205 -11.698 -9.800 1.00 86.62 82 ALA A CA 1
ATOM 627 C C . ALA A 1 82 ? 5.520 -12.441 -10.070 1.00 86.62 82 ALA A C 1
ATOM 629 O O . ALA A 1 82 ? 5.994 -13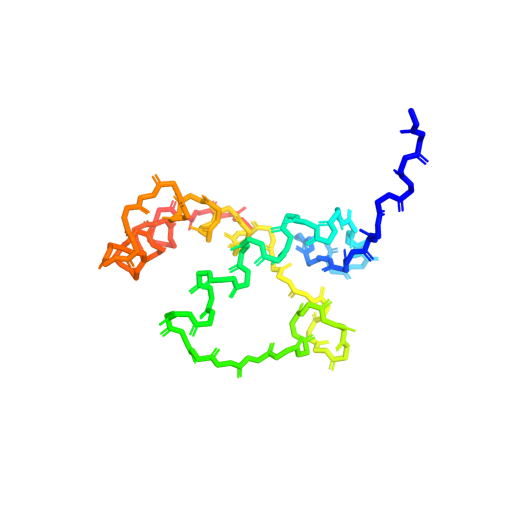.229 -9.252 1.00 86.62 82 ALA A O 1
ATOM 630 N N . LYS A 1 83 ? 6.132 -12.156 -11.220 1.00 82.69 83 LYS A N 1
ATOM 631 C CA . LYS A 1 83 ? 7.476 -12.615 -11.582 1.00 82.69 83 LYS A CA 1
ATOM 632 C C . LYS A 1 83 ? 8.351 -11.395 -11.847 1.00 82.69 83 LYS A C 1
ATOM 634 O O . LYS A 1 83 ? 7.903 -10.470 -12.518 1.00 82.69 83 LYS A O 1
ATOM 639 N N . ASP A 1 84 ? 9.565 -11.413 -11.301 1.00 77.69 84 ASP A N 1
ATOM 640 C CA . ASP A 1 84 ? 10.611 -10.407 -11.534 1.00 77.69 84 ASP A CA 1
ATOM 641 C C . ASP A 1 84 ? 10.242 -8.951 -11.145 1.00 77.69 84 ASP A C 1
ATOM 643 O O . ASP A 1 84 ? 10.721 -8.002 -11.769 1.00 77.69 84 ASP A O 1
ATOM 647 N N . LEU A 1 85 ? 9.398 -8.775 -10.112 1.00 68.88 85 LEU A N 1
ATOM 648 C CA . LEU A 1 85 ? 8.991 -7.469 -9.549 1.00 68.88 85 LEU A CA 1
ATOM 649 C C . LEU A 1 85 ? 9.918 -6.944 -8.441 1.00 68.88 85 LEU A C 1
ATOM 651 O O . LEU A 1 85 ? 10.432 -7.762 -7.644 1.00 68.88 85 LEU A O 1
#